Protein AF-A0A9P6ZX57-F1 (afdb_monomer_lite)

Radius of gyration: 29.14 Å; chains: 1; bounding box: 47×39×100 Å

pLDDT: mean 81.82, std 20.16, range [38.12, 98.75]

Secondary structure (DSSP, 8-state):
------------PPP----HHHHSPPHHHHHHHHHHHHHHTHHHHHHHHHHHHHHHHSSPPPHHHHHHHHHHHHHHHHHHHHHHHHHHHHHHHHHHHHHHHHHHHHHHHHHHHHHHTT--

Foldseek 3Di:
DDDDDPPPPPPPPDDPPDDPVLLADDPVVLVVLLVVLCVVCVVQLVVLVVVLVVVVVPDDDDPVRNVVSVVVSVVSVVVSVVVSVVSSVVVRVVSSVVSVVVVVVVVVVVVVVVVVVVPD

Organism: NCBI:txid48579

Structure (mmCIF, N/CA/C/O backbone):
data_AF-A0A9P6ZX57-F1
#
_entry.id   AF-A0A9P6ZX57-F1
#
loop_
_atom_site.group_PDB
_atom_site.id
_atom_site.type_symbol
_atom_site.label_atom_id
_atom_site.label_alt_id
_atom_site.label_comp_id
_atom_site.label_asym_id
_atom_site.label_entity_id
_atom_site.label_seq_id
_atom_site.pdbx_PDB_ins_code
_atom_site.Cartn_x
_atom_site.Cartn_y
_atom_site.Cartn_z
_atom_site.occupancy
_atom_site.B_iso_or_equiv
_atom_site.auth_seq_id
_atom_site.auth_comp_id
_atom_site.auth_asym_id
_atom_site.auth_atom_id
_atom_site.pdbx_PDB_model_num
ATOM 1 N N . MET A 1 1 ? 24.295 29.858 -71.752 1.00 39.84 1 MET A N 1
ATOM 2 C CA . MET A 1 1 ? 23.461 30.670 -70.838 1.00 39.84 1 MET A CA 1
ATOM 3 C C . MET A 1 1 ? 22.660 29.698 -69.993 1.00 39.84 1 MET A C 1
ATOM 5 O O . MET A 1 1 ? 22.222 28.700 -70.542 1.00 39.84 1 MET A O 1
ATOM 9 N N . ALA A 1 2 ? 22.651 29.916 -68.677 1.00 38.12 2 ALA A N 1
ATOM 10 C CA . ALA A 1 2 ? 22.391 28.911 -67.647 1.00 38.12 2 ALA A CA 1
ATOM 11 C C . ALA A 1 2 ? 20.978 28.309 -67.688 1.00 38.12 2 ALA A C 1
ATOM 13 O O . ALA A 1 2 ? 19.996 29.033 -67.838 1.00 38.12 2 ALA A O 1
ATOM 14 N N . ASP A 1 3 ? 20.934 26.988 -67.519 1.00 38.72 3 ASP A N 1
ATOM 15 C CA . ASP A 1 3 ? 19.730 26.180 -67.357 1.00 38.72 3 ASP A CA 1
ATOM 16 C C . ASP A 1 3 ? 19.203 26.294 -65.918 1.00 38.72 3 ASP A C 1
ATOM 18 O O . ASP A 1 3 ? 19.974 26.426 -64.960 1.00 38.72 3 ASP A O 1
ATOM 22 N N . PHE A 1 4 ? 17.880 26.295 -65.782 1.00 44.91 4 PHE A N 1
ATOM 23 C CA . PHE A 1 4 ? 17.158 26.543 -64.536 1.00 44.91 4 PHE A CA 1
ATOM 24 C C . PHE A 1 4 ? 17.424 25.411 -63.532 1.00 44.91 4 PHE A C 1
ATOM 26 O O . PHE A 1 4 ? 16.999 24.273 -63.723 1.00 44.91 4 PHE A O 1
ATOM 33 N N . SER A 1 5 ? 18.126 25.735 -62.444 1.00 44.59 5 SER A N 1
ATOM 34 C CA . SER A 1 5 ? 18.390 24.810 -61.343 1.00 44.59 5 SER A CA 1
ATOM 35 C C . SER A 1 5 ? 17.071 24.395 -60.686 1.00 44.59 5 SER A C 1
ATOM 37 O O . SER A 1 5 ? 16.429 25.174 -59.978 1.00 44.59 5 SER A O 1
ATOM 39 N N . SER A 1 6 ? 16.659 23.160 -60.961 1.00 46.62 6 SER A N 1
ATOM 40 C CA . SER A 1 6 ? 15.536 22.492 -60.318 1.00 46.62 6 SER A CA 1
ATOM 41 C C . SER A 1 6 ? 15.911 22.199 -58.866 1.00 46.62 6 SER A C 1
ATOM 43 O O . SER A 1 6 ? 16.522 21.174 -58.566 1.00 46.62 6 SER A O 1
ATOM 45 N N . PHE A 1 7 ? 15.547 23.097 -57.952 1.00 48.38 7 PHE A N 1
ATOM 46 C CA . PHE A 1 7 ? 15.549 22.798 -56.524 1.00 48.38 7 PHE A CA 1
ATOM 47 C C . PHE A 1 7 ? 14.474 21.742 -56.266 1.00 48.38 7 PHE A C 1
ATOM 49 O O . PHE A 1 7 ? 13.299 22.065 -56.105 1.00 48.38 7 PHE A O 1
ATOM 56 N N . GLN A 1 8 ? 14.865 20.465 -56.255 1.00 53.72 8 GLN A N 1
ATOM 57 C CA . GLN A 1 8 ? 14.026 19.446 -55.642 1.00 53.72 8 GLN A CA 1
ATOM 58 C C . GLN A 1 8 ? 13.885 19.806 -54.166 1.00 53.72 8 GLN A C 1
ATOM 60 O O . GLN A 1 8 ? 14.854 19.798 -53.407 1.00 53.72 8 GLN A O 1
ATOM 65 N N . SER A 1 9 ? 12.668 20.184 -53.787 1.00 43.56 9 SER A N 1
ATOM 66 C CA . SER A 1 9 ? 12.254 20.333 -52.405 1.00 43.56 9 SER A CA 1
ATOM 67 C C . SER A 1 9 ? 12.485 19.003 -51.696 1.00 43.56 9 SER A C 1
ATOM 69 O O . SER A 1 9 ? 11.722 18.054 -51.856 1.00 43.56 9 SER A O 1
ATOM 71 N N . ILE A 1 10 ? 13.561 18.933 -50.919 1.00 46.41 10 ILE A N 1
ATOM 72 C CA . ILE A 1 10 ? 13.697 17.959 -49.843 1.00 46.41 10 ILE A CA 1
ATOM 73 C C . ILE A 1 10 ? 12.611 18.328 -48.836 1.00 46.41 10 ILE A C 1
ATOM 75 O O . ILE A 1 10 ? 12.790 19.200 -47.988 1.00 46.41 10 ILE A O 1
ATOM 79 N N . THR A 1 11 ? 11.438 17.720 -48.988 1.00 41.41 11 THR A N 1
ATOM 80 C CA . THR A 1 11 ? 10.471 17.619 -47.903 1.00 41.41 11 THR A CA 1
ATOM 81 C C . THR A 1 11 ? 11.132 16.751 -46.844 1.00 41.41 11 THR A C 1
ATOM 83 O O . THR A 1 11 ? 11.031 15.528 -46.870 1.00 41.41 11 THR A O 1
ATOM 86 N N . THR A 1 12 ? 11.892 17.388 -45.956 1.00 44.25 12 THR A N 1
ATOM 87 C CA . THR A 1 12 ? 12.310 16.786 -44.698 1.00 44.25 12 THR A CA 1
ATOM 88 C C . THR A 1 12 ? 11.033 16.590 -43.896 1.00 44.25 12 THR A C 1
ATOM 90 O O . THR A 1 12 ? 10.533 17.522 -43.265 1.00 44.25 12 THR A O 1
ATOM 93 N N . GLU A 1 13 ? 10.449 15.401 -44.011 1.00 46.75 13 GLU A N 1
ATOM 94 C CA . GLU A 1 13 ? 9.380 14.963 -43.129 1.00 46.75 13 GLU A CA 1
ATOM 95 C C . GLU A 1 13 ? 9.922 15.082 -41.692 1.00 46.75 13 GLU A C 1
ATOM 97 O O . GLU A 1 13 ? 11.011 14.570 -41.408 1.00 46.75 13 GLU A O 1
ATOM 102 N N . PRO A 1 14 ? 9.271 15.859 -40.807 1.00 53.72 14 PRO A N 1
ATOM 103 C CA . PRO A 1 14 ? 9.761 16.038 -39.449 1.00 53.72 14 PRO A CA 1
ATOM 104 C C . PRO A 1 14 ? 9.845 14.666 -38.768 1.00 53.72 14 PRO A C 1
ATOM 106 O O . PRO A 1 14 ? 8.964 13.834 -39.001 1.00 53.72 14 PRO A O 1
ATOM 109 N N . PRO A 1 15 ? 10.874 14.408 -37.935 1.00 55.59 15 PRO A N 1
ATOM 110 C CA . PRO A 1 15 ? 10.989 13.138 -37.229 1.00 55.59 15 PRO A CA 1
ATOM 111 C C . PRO A 1 15 ? 9.675 12.883 -36.500 1.00 55.59 15 PRO A C 1
ATOM 113 O O . PRO A 1 15 ? 9.184 13.770 -35.795 1.00 55.59 15 PRO A O 1
ATOM 116 N N . ALA A 1 16 ? 9.086 11.709 -36.741 1.00 55.50 16 ALA A N 1
ATOM 117 C CA . ALA A 1 16 ? 7.787 11.329 -36.215 1.00 55.50 16 ALA A CA 1
ATOM 118 C C . ALA A 1 16 ? 7.722 11.685 -34.727 1.00 55.50 16 ALA A C 1
ATOM 120 O O . ALA A 1 16 ? 8.443 11.123 -33.899 1.00 55.50 16 ALA A O 1
ATOM 121 N N . ILE A 1 17 ? 6.890 12.673 -34.394 1.00 52.59 17 ILE A N 1
ATOM 122 C CA . ILE A 1 17 ? 6.589 13.014 -33.010 1.00 52.59 17 ILE A CA 1
ATOM 123 C C . ILE A 1 17 ? 5.979 11.742 -32.425 1.00 52.59 17 ILE A C 1
ATOM 125 O O . ILE A 1 17 ? 4.887 11.345 -32.830 1.00 52.59 17 ILE A O 1
ATOM 129 N N . GLN A 1 18 ? 6.737 11.071 -31.552 1.00 55.81 18 GLN A N 1
ATOM 130 C CA . GLN A 1 18 ? 6.359 9.797 -30.940 1.00 55.81 18 GLN A CA 1
ATOM 131 C C . GLN A 1 18 ? 4.928 9.895 -30.420 1.00 55.81 18 GLN A C 1
ATOM 133 O O . GLN A 1 18 ? 4.581 10.855 -29.718 1.00 55.81 18 GLN A O 1
ATOM 138 N N . SER A 1 19 ? 4.085 8.926 -30.776 1.00 57.00 19 SER A N 1
ATOM 139 C CA . SER A 1 19 ? 2.712 8.962 -30.306 1.00 57.00 19 SER A CA 1
ATOM 140 C C . SER A 1 19 ? 2.711 8.714 -28.790 1.00 57.00 19 SER A C 1
ATOM 142 O O . SER A 1 19 ? 3.510 7.919 -28.286 1.00 57.00 19 SER A O 1
ATOM 144 N N . PRO A 1 20 ? 1.815 9.351 -28.020 1.00 59.62 20 PRO A N 1
ATOM 145 C CA . PRO A 1 20 ? 1.703 9.097 -26.584 1.00 59.62 20 PRO A CA 1
ATOM 146 C C . PRO A 1 20 ? 1.447 7.615 -26.247 1.00 59.62 20 PRO A C 1
ATOM 148 O O . PRO A 1 20 ? 1.704 7.202 -25.117 1.00 59.62 20 PRO A O 1
ATOM 151 N N . ALA A 1 21 ? 0.988 6.811 -27.215 1.00 61.28 21 ALA A N 1
ATOM 152 C CA . ALA A 1 21 ? 0.771 5.378 -27.056 1.00 61.28 21 ALA A CA 1
ATOM 153 C C . ALA A 1 21 ? 2.074 4.566 -26.936 1.00 61.28 21 ALA A C 1
ATOM 155 O O . ALA A 1 21 ? 2.062 3.523 -26.290 1.00 61.28 21 ALA A O 1
ATOM 156 N N . ASP A 1 22 ? 3.200 5.047 -27.475 1.00 66.00 22 ASP A N 1
ATOM 157 C CA . ASP A 1 22 ? 4.480 4.319 -27.414 1.00 66.00 22 ASP A CA 1
ATOM 158 C C . ASP A 1 22 ? 5.173 4.469 -26.047 1.00 66.00 22 ASP A C 1
ATOM 160 O O . ASP A 1 22 ? 5.995 3.646 -25.640 1.00 66.00 22 ASP A O 1
ATOM 164 N N . VAL A 1 23 ? 4.810 5.514 -25.296 1.00 82.50 23 VAL A N 1
ATOM 165 C CA . VAL A 1 23 ? 5.411 5.856 -23.998 1.00 82.50 23 VAL A CA 1
ATOM 166 C C . VAL A 1 23 ? 4.553 5.393 -22.819 1.00 82.50 23 VAL A C 1
ATOM 168 O O . VAL A 1 23 ? 5.085 5.117 -21.741 1.00 82.50 23 VAL A O 1
ATOM 171 N N . GLU A 1 24 ? 3.235 5.316 -22.995 1.00 91.19 24 GLU A N 1
ATOM 172 C CA . GLU A 1 24 ? 2.313 4.909 -21.939 1.00 91.19 24 GLU A CA 1
ATOM 173 C C . GLU A 1 24 ? 2.264 3.380 -21.792 1.00 91.19 24 GLU A C 1
ATOM 175 O O . GLU A 1 24 ? 2.025 2.671 -22.770 1.00 91.19 24 GLU A O 1
ATOM 180 N N . PRO A 1 25 ? 2.432 2.834 -20.576 1.00 93.38 25 PRO A N 1
ATOM 181 C CA . PRO A 1 25 ? 2.220 1.411 -20.352 1.00 93.38 25 PRO A CA 1
ATOM 182 C C . PRO A 1 25 ? 0.751 1.041 -20.531 1.00 93.38 25 PRO A C 1
ATOM 184 O O . PRO A 1 25 ? -0.151 1.775 -20.105 1.00 93.38 25 PRO A O 1
ATOM 187 N N . ASP A 1 26 ? 0.510 -0.127 -21.120 1.00 94.62 26 ASP A N 1
ATOM 188 C CA . ASP A 1 26 ? -0.840 -0.642 -21.298 1.00 94.62 26 ASP A CA 1
ATOM 189 C C . ASP A 1 26 ? -1.529 -0.952 -19.954 1.00 94.62 26 ASP A C 1
ATOM 191 O O . ASP A 1 26 ? -0.925 -1.011 -18.875 1.00 94.62 26 ASP A O 1
ATOM 195 N N . GLU A 1 27 ? -2.843 -1.153 -20.018 1.00 96.00 27 GLU A N 1
ATOM 196 C CA . GLU A 1 27 ? -3.637 -1.466 -18.831 1.00 96.00 27 GLU A CA 1
ATOM 197 C C . GLU A 1 27 ? -3.263 -2.817 -18.212 1.00 96.00 27 GLU A C 1
ATOM 199 O O . GLU A 1 27 ? -3.403 -3.000 -17.003 1.00 96.00 27 GLU A O 1
ATOM 204 N N . GLN A 1 28 ? -2.731 -3.762 -18.993 1.00 97.62 28 GLN A N 1
ATOM 205 C CA . GLN A 1 28 ? -2.306 -5.054 -18.464 1.00 97.62 28 GLN A CA 1
ATOM 206 C C . GLN A 1 28 ? -1.088 -4.898 -17.543 1.00 97.62 28 GLN A C 1
ATOM 208 O O . GLN A 1 28 ? -1.057 -5.475 -16.455 1.00 97.62 28 GLN A O 1
ATOM 213 N N . TRP A 1 29 ? -0.108 -4.088 -17.943 1.00 97.50 29 TRP A N 1
ATOM 214 C CA . TRP A 1 29 ? 1.056 -3.724 -17.146 1.00 97.50 29 TRP A CA 1
ATOM 215 C C . TRP A 1 29 ? 0.632 -2.995 -15.873 1.00 97.50 29 TRP A C 1
ATOM 217 O O . TRP A 1 29 ? 1.044 -3.385 -14.781 1.00 97.50 29 TRP A O 1
ATOM 227 N N . LYS A 1 30 ? -0.265 -2.007 -15.988 1.00 98.31 30 LYS A N 1
ATOM 228 C CA . LYS A 1 30 ? -0.771 -1.259 -14.825 1.00 98.31 30 LYS A CA 1
ATOM 229 C C . LYS A 1 30 ? -1.505 -2.166 -13.843 1.00 98.31 30 LYS A C 1
ATOM 231 O O . LYS A 1 30 ? -1.358 -1.998 -12.636 1.00 98.31 30 LYS A O 1
ATOM 236 N N . ASN A 1 31 ? -2.286 -3.122 -14.339 1.00 98.50 31 ASN A N 1
ATOM 237 C CA . ASN A 1 31 ? -3.008 -4.060 -13.486 1.00 98.50 31 ASN A CA 1
ATOM 238 C C . ASN A 1 31 ? -2.063 -5.030 -12.773 1.00 98.50 31 ASN A C 1
ATOM 240 O O . ASN A 1 31 ? -2.229 -5.231 -11.574 1.00 98.50 31 ASN A O 1
ATOM 244 N N . ARG A 1 32 ? -1.036 -5.560 -13.452 1.00 98.62 32 ARG A N 1
ATOM 245 C CA . ARG A 1 32 ? 0.013 -6.359 -12.791 1.00 98.62 32 ARG A CA 1
ATOM 246 C C . ARG A 1 32 ? 0.712 -5.562 -11.688 1.00 98.62 32 ARG A C 1
ATOM 248 O O . ARG A 1 32 ? 0.780 -6.033 -10.561 1.00 98.62 32 ARG A O 1
ATOM 255 N N . LEU A 1 33 ? 1.105 -4.319 -11.979 1.00 98.56 33 LEU A N 1
ATOM 256 C CA . LEU A 1 33 ? 1.732 -3.435 -10.996 1.00 98.56 33 LEU A CA 1
ATOM 257 C C . LEU A 1 33 ? 0.845 -3.208 -9.760 1.00 98.56 33 LEU A C 1
ATOM 259 O O . LEU A 1 33 ? 1.346 -3.230 -8.639 1.00 98.56 33 LEU A O 1
ATOM 263 N N . LYS A 1 34 ? -0.468 -3.004 -9.940 1.00 98.62 34 LYS A N 1
ATOM 264 C CA . LYS A 1 34 ? -1.406 -2.875 -8.811 1.00 98.62 34 LYS A CA 1
ATOM 265 C C . LYS A 1 34 ? -1.416 -4.136 -7.948 1.00 98.62 34 LYS A C 1
ATOM 267 O O . LYS A 1 34 ? -1.291 -4.018 -6.735 1.00 98.62 34 LYS A O 1
ATOM 272 N N . VAL A 1 35 ? -1.508 -5.319 -8.561 1.00 98.56 35 VAL A N 1
ATOM 273 C CA . VAL A 1 35 ? -1.480 -6.598 -7.830 1.00 98.56 35 VAL A CA 1
ATOM 274 C C . VAL A 1 35 ? -0.171 -6.766 -7.057 1.00 98.56 35 VAL A C 1
ATOM 276 O O . VAL A 1 35 ? -0.196 -7.144 -5.888 1.00 98.56 35 VAL A O 1
ATOM 279 N N . ASP A 1 36 ? 0.966 -6.440 -7.670 1.00 98.69 36 ASP A N 1
ATOM 280 C CA . ASP A 1 36 ? 2.272 -6.544 -7.015 1.00 98.69 36 ASP A CA 1
ATOM 281 C C . ASP A 1 36 ? 2.375 -5.599 -5.807 1.00 98.69 36 ASP A C 1
ATOM 283 O O . ASP A 1 36 ? 2.804 -6.009 -4.728 1.00 98.69 36 ASP A O 1
ATOM 287 N N . ILE A 1 37 ? 1.918 -4.350 -5.950 1.00 98.56 37 ILE A N 1
ATOM 288 C CA . ILE A 1 37 ? 1.857 -3.374 -4.850 1.00 98.56 37 ILE A CA 1
ATOM 289 C C . ILE A 1 37 ? 0.936 -3.871 -3.728 1.00 98.56 37 ILE A C 1
ATOM 291 O O . ILE A 1 37 ? 1.309 -3.826 -2.556 1.00 98.56 37 ILE A O 1
ATOM 295 N N . GLU A 1 38 ? -0.251 -4.378 -4.063 1.00 98.06 38 GLU A N 1
ATOM 296 C CA . GLU A 1 38 ? -1.201 -4.912 -3.081 1.00 98.06 38 GLU A CA 1
ATOM 297 C C . GLU A 1 38 ? -0.630 -6.106 -2.309 1.00 98.06 38 GLU A C 1
ATOM 299 O O . GLU A 1 38 ? -0.824 -6.207 -1.096 1.00 98.06 38 GLU A O 1
ATOM 304 N N . ASN A 1 39 ? 0.097 -6.995 -2.988 1.00 98.50 39 ASN A N 1
ATOM 305 C CA . ASN A 1 39 ? 0.767 -8.125 -2.352 1.00 98.50 39 ASN A CA 1
ATOM 306 C C . ASN A 1 39 ? 1.882 -7.659 -1.410 1.00 98.50 39 ASN A C 1
ATOM 308 O O . ASN A 1 39 ? 1.965 -8.140 -0.280 1.00 98.50 39 ASN A O 1
ATOM 312 N N . ASN A 1 40 ? 2.684 -6.680 -1.831 1.00 98.06 40 ASN A N 1
ATOM 313 C CA . ASN A 1 40 ? 3.767 -6.125 -1.016 1.00 98.06 40 ASN A CA 1
ATOM 314 C C . ASN A 1 40 ? 3.260 -5.406 0.243 1.00 98.06 40 ASN A C 1
ATOM 316 O O . ASN A 1 40 ? 3.943 -5.397 1.265 1.00 98.06 40 ASN A O 1
ATOM 320 N N . LEU A 1 41 ? 2.062 -4.819 0.190 1.00 98.50 41 LEU A N 1
ATOM 321 C CA . LEU A 1 41 ? 1.448 -4.111 1.317 1.00 98.50 41 LEU A CA 1
ATOM 322 C C . LEU A 1 41 ? 0.521 -4.995 2.164 1.00 98.50 41 LEU A C 1
ATOM 324 O O . LEU A 1 41 ? -0.029 -4.525 3.164 1.00 98.50 41 LEU A O 1
ATOM 328 N N . ARG A 1 42 ? 0.348 -6.271 1.797 1.00 98.50 42 ARG A N 1
ATOM 329 C CA . ARG A 1 42 ? -0.578 -7.197 2.464 1.00 98.50 42 ARG A CA 1
ATOM 330 C C . ARG A 1 42 ? -0.306 -7.313 3.961 1.00 98.50 42 ARG A C 1
ATOM 332 O O . ARG A 1 42 ? -1.239 -7.191 4.749 1.00 98.50 42 ARG A O 1
ATOM 339 N N . SER A 1 43 ? 0.958 -7.481 4.346 1.00 98.38 43 SER A N 1
ATOM 340 C CA . SER A 1 43 ? 1.353 -7.628 5.751 1.00 98.38 43 SER A CA 1
ATOM 341 C C . SER A 1 43 ? 0.967 -6.414 6.596 1.00 98.38 43 SER A C 1
ATOM 343 O O . SER A 1 43 ? 0.467 -6.587 7.700 1.00 98.38 43 SER A O 1
ATOM 345 N N . MET A 1 44 ? 1.109 -5.195 6.065 1.00 98.44 44 MET A N 1
ATOM 346 C CA . MET A 1 44 ? 0.727 -3.967 6.773 1.00 98.44 44 MET A CA 1
ATOM 347 C C . MET A 1 44 ? -0.786 -3.883 6.994 1.00 98.44 44 MET A C 1
ATOM 349 O O . MET A 1 44 ? -1.246 -3.440 8.046 1.00 98.44 44 MET A O 1
ATOM 353 N N . VAL A 1 45 ? -1.575 -4.307 6.001 1.00 98.50 45 VAL A N 1
ATOM 354 C CA . VAL A 1 45 ? -3.039 -4.367 6.124 1.00 98.50 45 VAL A CA 1
ATOM 355 C C . VAL A 1 45 ? -3.445 -5.388 7.183 1.00 98.50 45 VAL A C 1
ATOM 357 O O . VAL A 1 45 ? -4.326 -5.112 8.001 1.00 98.50 45 VAL A O 1
ATOM 360 N N . ASP A 1 46 ? -2.812 -6.558 7.169 1.00 98.44 46 ASP A N 1
ATOM 361 C CA . ASP A 1 46 ? -3.107 -7.632 8.111 1.00 98.44 46 ASP A CA 1
ATOM 362 C C . ASP A 1 46 ? -2.691 -7.249 9.537 1.00 98.44 46 ASP A C 1
ATOM 364 O O . ASP A 1 46 ? -3.471 -7.444 10.466 1.00 98.44 46 ASP A O 1
ATOM 368 N N . GLU A 1 47 ? -1.541 -6.598 9.710 1.00 98.12 47 GLU A N 1
ATOM 369 C CA . GLU A 1 47 ? -1.081 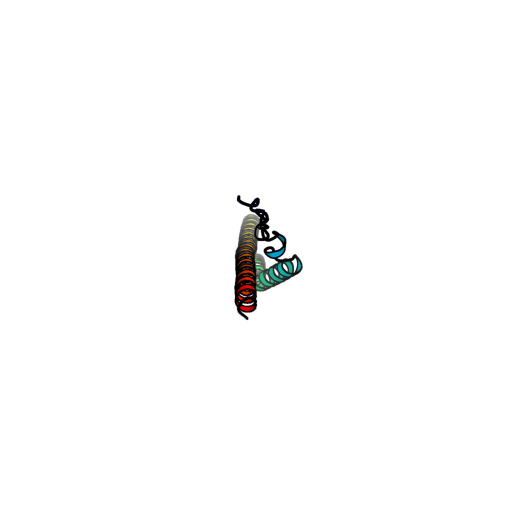-6.063 10.993 1.00 98.12 47 GLU A CA 1
ATOM 370 C C . GLU A 1 47 ? -2.035 -4.991 11.539 1.00 98.12 47 GLU A C 1
ATOM 372 O O . GLU A 1 47 ? -2.455 -5.065 12.694 1.00 98.12 47 GLU A O 1
ATOM 377 N N . ALA A 1 48 ? -2.461 -4.033 10.707 1.00 98.00 48 ALA A N 1
ATOM 378 C CA . ALA A 1 48 ? -3.417 -3.005 11.119 1.00 98.00 48 ALA A CA 1
ATOM 379 C C . ALA A 1 48 ? -4.746 -3.616 11.595 1.00 98.00 48 ALA A C 1
ATOM 381 O O . ALA A 1 48 ? -5.315 -3.182 12.599 1.00 98.00 48 ALA A O 1
ATOM 382 N N . ARG A 1 49 ? -5.234 -4.652 10.898 1.00 97.56 49 ARG A N 1
ATOM 383 C CA . ARG A 1 49 ? -6.430 -5.399 11.314 1.00 97.56 49 ARG A CA 1
ATOM 384 C C . ARG A 1 49 ? -6.186 -6.126 12.629 1.00 97.56 49 ARG A C 1
ATOM 386 O O . ARG A 1 49 ? -6.994 -5.997 13.546 1.00 97.56 49 ARG A O 1
ATOM 393 N N . GLN A 1 50 ? -5.093 -6.876 12.721 1.00 97.31 50 GLN A N 1
ATOM 394 C CA . GLN A 1 50 ? -4.761 -7.680 13.890 1.00 97.31 50 GLN A CA 1
ATOM 395 C C . GLN A 1 50 ? -4.641 -6.809 15.147 1.00 97.31 50 GLN A C 1
ATOM 397 O O . GLN A 1 50 ? -5.241 -7.136 16.168 1.00 97.31 50 GLN A O 1
ATOM 402 N N . ASN A 1 51 ? -3.990 -5.649 15.042 1.00 94.62 51 ASN A N 1
ATOM 403 C CA . ASN A 1 51 ? -3.855 -4.687 16.135 1.00 94.62 51 ASN A CA 1
ATOM 404 C C . ASN A 1 51 ? -5.212 -4.185 16.652 1.00 94.62 51 ASN A C 1
ATOM 406 O O . ASN A 1 51 ? -5.431 -4.131 17.868 1.00 94.62 51 ASN A O 1
ATOM 410 N N . LEU A 1 52 ? -6.153 -3.871 15.752 1.00 95.00 52 LEU A N 1
ATOM 411 C CA . LEU A 1 52 ? -7.514 -3.493 16.138 1.00 95.00 52 LEU A CA 1
ATOM 412 C C . LEU A 1 52 ? -8.223 -4.655 16.853 1.00 95.00 52 LEU A C 1
ATOM 414 O O . LEU A 1 52 ? -8.773 -4.473 17.941 1.00 95.00 52 LEU A O 1
ATOM 418 N N . TYR A 1 53 ? -8.183 -5.858 16.272 1.00 94.81 53 TYR A N 1
ATOM 419 C CA . TYR A 1 53 ? -8.839 -7.039 16.839 1.00 94.81 53 TYR A CA 1
ATOM 420 C C . TYR A 1 53 ? -8.295 -7.409 18.220 1.00 94.81 53 TYR A C 1
ATOM 422 O O . TYR A 1 53 ? -9.077 -7.664 19.139 1.00 94.81 53 TYR A O 1
ATOM 430 N N . ASP A 1 54 ? -6.976 -7.429 18.385 1.00 93.69 54 ASP A N 1
ATOM 431 C CA . ASP A 1 54 ? -6.337 -7.807 19.642 1.00 93.69 54 ASP A CA 1
ATOM 432 C C . ASP A 1 54 ? -6.613 -6.797 20.746 1.00 93.69 54 ASP A C 1
ATOM 434 O O . ASP A 1 54 ? -6.795 -7.183 21.901 1.00 93.69 54 ASP A O 1
ATOM 438 N N . THR A 1 55 ? -6.707 -5.513 20.407 1.00 89.31 55 THR A N 1
ATOM 439 C CA . THR A 1 55 ? -7.041 -4.474 21.385 1.00 89.31 55 THR A CA 1
ATOM 440 C C . THR A 1 55 ? -8.505 -4.566 21.811 1.00 89.31 55 THR A C 1
ATOM 442 O O . THR A 1 55 ? -8.803 -4.538 23.004 1.00 89.31 55 THR A O 1
ATOM 445 N N . LEU A 1 56 ? -9.425 -4.787 20.866 1.00 90.62 56 LEU A N 1
ATOM 446 C CA . LEU A 1 56 ? -10.852 -4.945 21.165 1.00 90.62 56 LEU A CA 1
ATOM 447 C C . LEU A 1 56 ? -11.171 -6.207 21.985 1.00 90.62 56 LEU A C 1
ATOM 449 O O . LEU A 1 56 ? -12.151 -6.212 22.734 1.00 90.62 56 LEU A O 1
ATOM 453 N N . LYS A 1 57 ? -10.357 -7.265 21.869 1.00 91.44 57 LYS A N 1
ATOM 454 C CA . LYS A 1 57 ? -10.521 -8.518 22.628 1.00 91.44 57 LYS A CA 1
ATOM 455 C C . LYS A 1 57 ? -10.106 -8.421 24.101 1.00 91.44 57 LYS A C 1
ATOM 457 O O . LYS A 1 57 ? -10.602 -9.205 24.906 1.00 91.44 57 LYS A O 1
ATOM 462 N N . LYS A 1 58 ? -9.233 -7.483 24.482 1.00 85.88 58 LYS A N 1
ATOM 463 C CA . LYS A 1 58 ? -8.672 -7.343 25.846 1.00 85.88 58 LYS A CA 1
ATOM 464 C C . LYS A 1 58 ? -9.633 -6.658 26.838 1.00 85.88 58 LYS A C 1
ATOM 466 O O . LYS A 1 58 ? -9.236 -5.746 27.544 1.00 85.88 58 LYS A O 1
ATOM 471 N N . ALA A 1 59 ? -10.903 -7.063 26.855 1.00 72.19 59 ALA A N 1
ATOM 472 C CA . ALA A 1 59 ? -12.020 -6.425 27.565 1.00 72.19 59 ALA A CA 1
ATOM 473 C C . ALA A 1 59 ? -11.734 -5.857 28.985 1.00 72.19 59 ALA A C 1
ATOM 475 O O . ALA A 1 59 ? -10.911 -6.416 29.709 1.00 72.19 59 ALA A O 1
ATOM 476 N N . PRO A 1 60 ? -12.514 -4.849 29.453 1.00 83.75 60 PRO A N 1
ATOM 477 C CA . PRO A 1 60 ? -13.560 -4.111 28.739 1.00 83.75 60 PRO A CA 1
ATOM 478 C C . PRO A 1 60 ? -13.058 -2.782 28.149 1.00 83.75 60 PRO A C 1
ATOM 480 O O . PRO A 1 60 ? -12.482 -1.948 28.840 1.00 83.75 60 PRO A O 1
ATOM 483 N N . VAL A 1 61 ? -13.358 -2.560 26.865 1.00 85.88 61 VAL A N 1
ATOM 484 C CA . VAL A 1 61 ? -13.082 -1.305 26.147 1.00 85.88 61 VAL A CA 1
ATOM 485 C C . VAL A 1 61 ? -14.323 -0.404 26.203 1.00 85.88 61 VAL A C 1
ATOM 487 O O . VAL A 1 61 ? -15.435 -0.861 25.922 1.00 85.88 61 VAL A O 1
ATOM 490 N N . SER A 1 62 ? -14.176 0.866 26.584 1.00 92.06 62 SER A N 1
ATOM 491 C CA . SER A 1 62 ? -15.295 1.822 26.610 1.00 92.06 62 SER A CA 1
ATOM 492 C C . SER A 1 62 ? -15.773 2.162 25.190 1.00 92.06 62 SER A C 1
ATOM 494 O O . SER A 1 62 ? -15.069 1.908 24.216 1.00 92.06 62 SER A O 1
ATOM 496 N N . ALA A 1 63 ? -16.971 2.736 25.041 1.00 91.75 63 ALA A N 1
ATOM 497 C CA . ALA A 1 63 ? -17.450 3.181 23.727 1.00 91.75 63 ALA A CA 1
ATOM 498 C C . ALA A 1 63 ? -16.513 4.230 23.096 1.00 91.75 63 ALA A C 1
ATOM 500 O O . ALA A 1 63 ? -16.168 4.106 21.926 1.00 91.75 63 ALA A O 1
ATOM 501 N N . VAL A 1 64 ? -16.035 5.183 23.905 1.00 93.94 64 VAL A N 1
ATOM 502 C CA . VAL A 1 64 ? -15.075 6.218 23.485 1.00 93.94 64 VAL A CA 1
ATOM 503 C C . VAL A 1 64 ? -13.761 5.597 23.008 1.00 93.94 64 VAL A C 1
ATOM 505 O O . VAL A 1 64 ? -13.239 5.975 21.966 1.00 93.94 64 VAL A O 1
ATOM 508 N N . GLU A 1 65 ? -13.239 4.598 23.724 1.00 92.75 65 GLU A N 1
ATOM 509 C CA . GLU A 1 65 ? -11.993 3.943 23.313 1.00 92.75 65 GLU A CA 1
ATOM 510 C C . GLU A 1 65 ? -12.183 3.103 22.041 1.00 92.75 65 GLU A C 1
ATOM 512 O O . GLU A 1 65 ? -11.297 3.066 21.194 1.00 92.75 65 GLU A O 1
ATOM 517 N N . ARG A 1 66 ? -13.351 2.478 21.836 1.00 93.62 66 ARG A N 1
ATOM 518 C CA . ARG A 1 66 ? -13.647 1.785 20.566 1.00 93.62 66 ARG A CA 1
ATOM 519 C C . ARG A 1 66 ? -13.667 2.741 19.378 1.00 93.62 66 ARG A C 1
ATOM 521 O O . ARG A 1 66 ? -13.184 2.373 18.309 1.00 93.62 66 ARG A O 1
ATOM 528 N N . GLU A 1 67 ? -14.241 3.926 19.555 1.00 95.38 67 GLU A N 1
ATOM 529 C CA . GLU A 1 67 ? -14.260 4.965 18.524 1.00 95.38 67 GLU A CA 1
ATOM 530 C C . GLU A 1 67 ? -12.833 5.407 18.193 1.00 95.38 67 GLU A C 1
ATOM 532 O O . GLU A 1 67 ? -12.422 5.296 17.039 1.00 95.38 67 GLU A O 1
ATOM 537 N N . ARG A 1 68 ? -12.032 5.733 19.216 1.00 95.88 68 ARG A N 1
ATOM 538 C CA . ARG A 1 68 ? -10.613 6.088 19.067 1.00 95.88 68 ARG A CA 1
ATOM 539 C C . ARG A 1 68 ? -9.818 5.021 18.305 1.00 95.88 68 ARG A C 1
ATOM 541 O O . ARG A 1 68 ? -9.131 5.334 17.339 1.00 95.88 68 ARG A O 1
ATOM 548 N N . LEU A 1 69 ? -9.953 3.748 18.685 1.00 95.38 69 LEU A N 1
ATOM 549 C CA . LEU A 1 69 ? -9.280 2.628 18.010 1.00 95.38 69 LEU A CA 1
ATOM 550 C C . LEU A 1 69 ? -9.731 2.465 16.551 1.00 95.38 69 LEU A C 1
ATOM 552 O O . LEU A 1 69 ? -8.939 2.093 15.684 1.00 95.38 69 LEU A O 1
ATOM 556 N N . THR A 1 70 ? -11.002 2.746 16.267 1.00 95.44 70 THR A N 1
ATOM 557 C CA . THR A 1 70 ? -11.535 2.707 14.901 1.00 95.44 70 THR A CA 1
ATOM 558 C C . THR A 1 70 ? -10.951 3.840 14.060 1.00 95.44 70 THR A C 1
ATOM 560 O O . THR A 1 70 ? -10.532 3.602 12.928 1.00 95.44 70 THR A O 1
ATOM 563 N N . GLU A 1 71 ? -10.866 5.054 14.603 1.00 97.69 71 GLU A N 1
ATOM 564 C CA . GLU A 1 71 ? -10.238 6.195 13.932 1.00 97.69 71 GLU A CA 1
ATOM 565 C C . GLU A 1 71 ? -8.754 5.938 13.639 1.00 97.69 71 GLU A C 1
ATOM 567 O O . GLU A 1 71 ? -8.297 6.177 12.519 1.00 97.69 71 GLU A O 1
ATOM 572 N N . GLU A 1 72 ? -8.013 5.374 14.597 1.00 97.19 72 GLU A N 1
ATOM 573 C CA . GLU A 1 72 ? -6.608 4.987 14.420 1.00 97.19 72 GLU A CA 1
ATOM 574 C C . GLU A 1 72 ? -6.430 3.934 13.321 1.00 97.19 72 GLU A C 1
ATOM 576 O O . GLU A 1 72 ? -5.539 4.052 12.468 1.00 97.19 72 GLU A O 1
ATOM 581 N N . TYR A 1 73 ? -7.303 2.924 13.291 1.00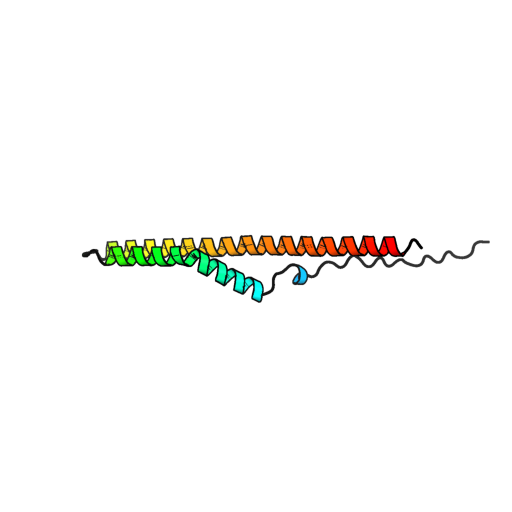 98.12 73 TYR A N 1
ATOM 582 C CA . TYR A 1 73 ? -7.313 1.924 12.228 1.00 98.12 73 TYR A CA 1
ATOM 583 C C . TYR A 1 73 ? -7.572 2.567 10.859 1.00 98.12 73 TYR A C 1
ATOM 585 O O . TYR A 1 73 ? -6.836 2.316 9.902 1.00 98.12 73 TYR A O 1
ATOM 593 N N . LEU A 1 74 ? -8.576 3.442 10.756 1.00 98.38 74 LEU A N 1
ATOM 594 C CA . LEU A 1 74 ? -8.911 4.132 9.508 1.00 98.38 74 LEU A CA 1
ATOM 595 C C . LEU A 1 74 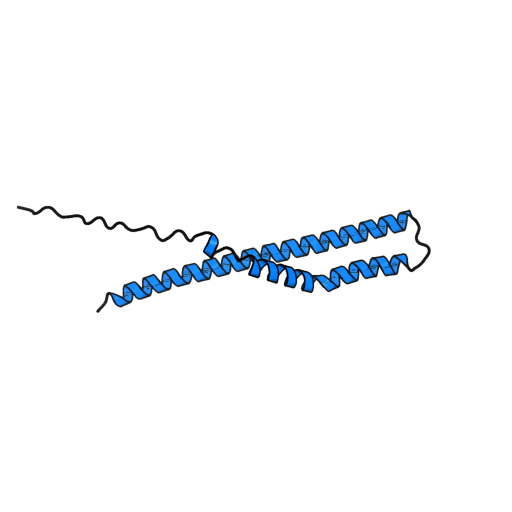? -7.781 5.053 9.032 1.00 98.38 74 LEU A C 1
ATOM 597 O O . LEU A 1 74 ? -7.470 5.073 7.837 1.00 98.38 74 LEU A O 1
ATOM 601 N N . ALA A 1 75 ? -7.129 5.774 9.946 1.00 98.50 75 ALA A N 1
ATOM 602 C CA . ALA A 1 75 ? -5.957 6.590 9.644 1.00 98.50 75 ALA A CA 1
ATOM 603 C C . ALA A 1 75 ? -4.795 5.730 9.118 1.00 98.50 75 ALA A C 1
ATOM 605 O O . ALA A 1 75 ? -4.177 6.068 8.107 1.00 98.50 75 ALA A O 1
ATOM 606 N N . THR A 1 76 ? -4.552 4.575 9.739 1.00 98.44 76 THR A N 1
ATOM 607 C CA . THR A 1 76 ? -3.530 3.617 9.293 1.00 98.44 76 THR A CA 1
ATOM 608 C C . THR A 1 76 ? -3.836 3.080 7.894 1.00 98.44 76 THR A C 1
ATOM 610 O O . THR A 1 76 ? -2.980 3.120 7.011 1.00 98.44 76 THR A O 1
ATOM 613 N N . MET A 1 77 ? -5.079 2.664 7.635 1.00 98.62 77 MET A N 1
ATOM 614 C CA . MET A 1 77 ? -5.507 2.198 6.311 1.00 98.62 77 MET A CA 1
ATOM 615 C C . MET A 1 77 ? -5.384 3.286 5.238 1.00 98.62 77 MET A C 1
ATO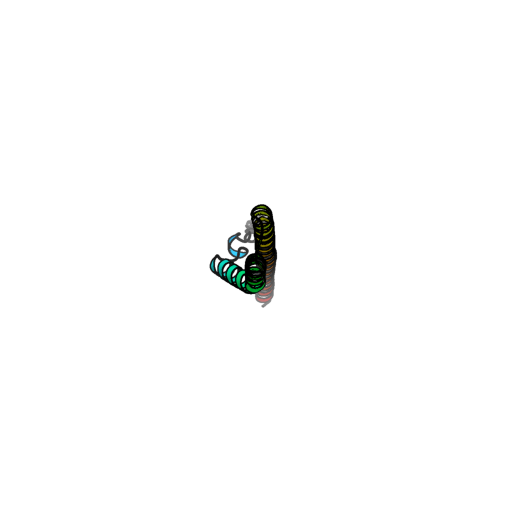M 617 O O . MET A 1 77 ? -4.996 2.998 4.104 1.00 98.62 77 MET A O 1
ATOM 621 N N . LYS A 1 78 ? -5.672 4.547 5.585 1.00 98.62 78 LYS A N 1
ATOM 622 C CA . LYS A 1 78 ? -5.449 5.693 4.694 1.00 98.62 78 LYS A CA 1
ATOM 623 C C . LYS A 1 78 ? -3.966 5.855 4.358 1.00 98.62 78 LYS A C 1
ATOM 625 O O . LYS A 1 78 ? -3.635 6.051 3.192 1.00 98.62 78 LYS A O 1
ATOM 630 N N . ASN A 1 79 ? -3.078 5.726 5.341 1.00 98.56 79 ASN A N 1
ATOM 631 C CA . ASN A 1 79 ? -1.635 5.810 5.110 1.00 98.56 79 ASN A CA 1
ATOM 632 C C . ASN A 1 79 ? -1.132 4.685 4.194 1.00 98.56 79 ASN A C 1
ATOM 634 O O . ASN A 1 79 ? -0.363 4.954 3.274 1.00 98.56 79 ASN A O 1
ATOM 638 N N . ILE A 1 80 ? -1.616 3.453 4.384 1.00 98.62 80 ILE A N 1
ATOM 639 C CA . ILE A 1 80 ? -1.285 2.319 3.507 1.00 98.62 80 ILE A CA 1
ATOM 640 C C . ILE A 1 80 ? -1.757 2.585 2.069 1.00 98.62 80 ILE A C 1
ATOM 642 O O . ILE A 1 80 ? -1.008 2.348 1.123 1.00 98.62 80 ILE A O 1
ATOM 646 N N . ARG A 1 81 ? -2.967 3.134 1.885 1.00 98.56 81 ARG A N 1
ATOM 647 C CA . ARG A 1 81 ? -3.461 3.528 0.555 1.00 98.56 81 ARG A CA 1
ATOM 648 C C . ARG A 1 81 ? -2.562 4.580 -0.096 1.00 98.56 81 ARG A C 1
ATOM 650 O O . ARG A 1 81 ? -2.176 4.404 -1.246 1.00 98.56 81 ARG A O 1
ATOM 657 N N . ASN A 1 82 ? -2.197 5.632 0.635 1.00 98.62 82 ASN A N 1
ATOM 658 C CA . ASN A 1 82 ? -1.313 6.677 0.112 1.00 98.62 82 ASN A CA 1
ATOM 659 C C . ASN A 1 82 ? 0.050 6.104 -0.309 1.00 98.62 82 ASN A C 1
ATOM 661 O O . ASN A 1 82 ? 0.609 6.511 -1.325 1.00 98.62 82 ASN A O 1
ATOM 665 N N . LEU A 1 83 ? 0.579 5.136 0.448 1.00 98.62 83 LEU A N 1
ATOM 666 C CA . LEU A 1 83 ? 1.815 4.442 0.093 1.00 98.62 83 LEU A CA 1
ATOM 667 C C . LEU A 1 83 ? 1.666 3.646 -1.212 1.00 98.62 83 LEU A C 1
ATOM 669 O O . LEU A 1 83 ? 2.549 3.716 -2.065 1.00 98.62 83 LEU A O 1
ATOM 673 N N . ALA A 1 84 ? 0.548 2.939 -1.397 1.00 98.62 84 ALA A N 1
ATOM 674 C CA . ALA A 1 84 ? 0.253 2.220 -2.637 1.00 98.62 84 ALA A CA 1
ATOM 675 C C . ALA A 1 84 ? 0.184 3.166 -3.849 1.00 98.62 84 ALA A C 1
ATOM 677 O O . ALA A 1 84 ? 0.783 2.898 -4.891 1.00 98.62 84 ALA A O 1
ATOM 678 N N . GLU A 1 85 ? -0.514 4.296 -3.701 1.00 98.69 85 GLU A N 1
ATOM 679 C CA . GLU A 1 85 ? -0.626 5.328 -4.737 1.00 98.69 85 GLU A CA 1
ATOM 680 C C . GLU A 1 85 ? 0.744 5.905 -5.110 1.00 98.69 85 GLU A C 1
ATOM 682 O O . GLU A 1 85 ? 1.054 6.069 -6.295 1.00 98.69 85 GLU A O 1
ATOM 687 N N . GLU A 1 86 ? 1.597 6.160 -4.115 1.00 98.69 86 GLU A N 1
ATOM 688 C CA . GLU A 1 86 ? 2.944 6.666 -4.353 1.00 98.69 86 GLU A CA 1
ATOM 689 C C . GLU A 1 86 ? 3.823 5.644 -5.079 1.00 98.69 86 GLU A C 1
ATOM 691 O O . GLU A 1 86 ? 4.468 5.987 -6.073 1.00 98.69 86 GLU A O 1
ATOM 696 N N . GLN A 1 87 ? 3.806 4.380 -4.643 1.00 98.75 87 GLN A N 1
ATOM 697 C CA . GLN A 1 87 ? 4.539 3.299 -5.309 1.00 98.75 87 GLN A CA 1
ATOM 698 C C . GLN A 1 87 ? 4.101 3.145 -6.768 1.00 98.75 87 GLN A C 1
ATOM 700 O O . GLN A 1 87 ? 4.949 3.057 -7.661 1.00 98.75 87 GLN A O 1
ATOM 705 N N . PHE A 1 88 ? 2.792 3.200 -7.030 1.00 98.69 88 PHE A N 1
ATOM 706 C CA . PHE A 1 88 ? 2.252 3.138 -8.384 1.00 98.69 88 PHE A CA 1
ATOM 707 C C . PHE A 1 88 ? 2.743 4.313 -9.235 1.00 98.69 88 PHE A C 1
ATOM 709 O O . PHE A 1 88 ? 3.235 4.121 -10.348 1.00 98.69 88 PHE A O 1
ATOM 716 N N . ARG A 1 89 ? 2.665 5.540 -8.707 1.00 98.62 89 ARG A N 1
ATOM 717 C CA . ARG A 1 89 ? 3.093 6.758 -9.407 1.00 98.62 89 ARG A CA 1
ATOM 718 C C . ARG A 1 89 ? 4.585 6.744 -9.740 1.00 98.62 89 ARG A C 1
ATOM 720 O O . ARG A 1 89 ? 4.966 7.161 -10.837 1.00 98.62 89 ARG A O 1
ATOM 727 N N . ILE A 1 90 ? 5.421 6.286 -8.809 1.00 98.44 90 ILE A N 1
ATOM 728 C CA . ILE A 1 90 ? 6.870 6.160 -9.003 1.00 98.44 90 ILE A CA 1
ATOM 729 C C . ILE A 1 90 ? 7.168 5.126 -10.090 1.00 98.44 90 ILE A C 1
ATOM 731 O O . ILE A 1 90 ? 7.880 5.441 -11.046 1.00 98.44 90 ILE A O 1
ATOM 735 N N . ALA A 1 91 ? 6.597 3.924 -9.983 1.00 98.25 91 ALA A N 1
ATOM 736 C CA . ALA A 1 91 ? 6.822 2.850 -10.945 1.00 98.25 91 ALA A CA 1
ATOM 737 C C . ALA A 1 91 ? 6.335 3.230 -12.352 1.00 98.25 91 ALA A C 1
ATOM 739 O O . ALA A 1 91 ? 7.062 3.050 -13.326 1.00 98.25 91 ALA A O 1
ATOM 740 N N . LEU A 1 92 ? 5.160 3.857 -12.464 1.00 97.75 92 LEU A N 1
ATOM 741 C CA . LEU A 1 92 ? 4.630 4.341 -13.739 1.00 97.75 92 LEU A CA 1
ATOM 742 C C . LEU A 1 92 ? 5.541 5.396 -14.383 1.00 97.75 92 LEU A C 1
ATOM 744 O O . LEU A 1 92 ? 5.773 5.375 -15.590 1.00 97.75 92 LEU A O 1
ATOM 748 N N . ARG A 1 93 ? 6.087 6.326 -13.589 1.00 96.88 93 ARG A N 1
ATOM 749 C CA . ARG A 1 93 ? 7.035 7.331 -14.093 1.00 96.88 93 ARG A CA 1
ATOM 750 C C . ARG A 1 93 ? 8.323 6.683 -14.594 1.00 96.88 93 ARG A C 1
ATOM 752 O O . ARG A 1 93 ? 8.844 7.110 -15.623 1.00 96.88 93 ARG A O 1
ATOM 759 N N . ARG A 1 94 ? 8.822 5.684 -13.865 1.00 96.75 94 ARG A N 1
ATOM 760 C CA . ARG A 1 94 ? 10.021 4.931 -14.231 1.00 96.75 94 ARG A CA 1
ATOM 761 C C . ARG A 1 94 ? 9.829 4.193 -15.555 1.00 96.75 94 ARG A C 1
ATOM 763 O O . ARG A 1 94 ? 10.617 4.410 -16.465 1.00 96.75 94 ARG A O 1
ATOM 770 N N . GLU A 1 95 ? 8.750 3.432 -15.698 1.00 96.62 95 GLU A N 1
ATOM 771 C CA . GLU A 1 95 ? 8.445 2.692 -16.930 1.00 96.62 95 GLU A CA 1
ATOM 772 C C . GLU A 1 95 ? 8.313 3.629 -18.141 1.00 96.62 95 GLU A C 1
ATOM 774 O O . GLU A 1 95 ? 8.900 3.381 -19.190 1.00 96.62 95 GLU A O 1
ATOM 779 N N . ARG A 1 96 ? 7.619 4.769 -17.995 1.00 94.00 96 ARG A N 1
ATOM 780 C CA . ARG A 1 96 ? 7.545 5.786 -19.062 1.00 94.00 96 ARG A CA 1
ATOM 781 C C . ARG A 1 96 ? 8.928 6.293 -19.471 1.00 94.00 96 ARG A C 1
ATOM 783 O O . ARG A 1 96 ? 9.172 6.549 -20.647 1.00 94.00 96 ARG A O 1
ATOM 790 N N . GLN A 1 97 ? 9.830 6.481 -18.508 1.00 92.00 97 GLN A N 1
ATOM 791 C CA . GLN A 1 97 ? 11.193 6.917 -18.797 1.00 92.00 97 GLN A CA 1
ATOM 792 C C . GLN A 1 97 ? 11.994 5.830 -19.522 1.00 92.00 97 GLN A C 1
ATOM 794 O O . GLN A 1 97 ? 12.715 6.151 -20.465 1.00 92.00 97 GLN A O 1
ATOM 799 N N . GLU A 1 98 ? 11.845 4.572 -19.114 1.00 91.31 98 GLU A N 1
ATOM 800 C CA . GLU A 1 98 ? 12.494 3.424 -19.751 1.00 91.31 98 GLU A CA 1
ATOM 801 C C . GLU A 1 98 ? 12.011 3.256 -21.203 1.00 91.31 98 GLU A C 1
ATOM 803 O O . GLU A 1 98 ? 12.837 3.156 -22.110 1.00 91.31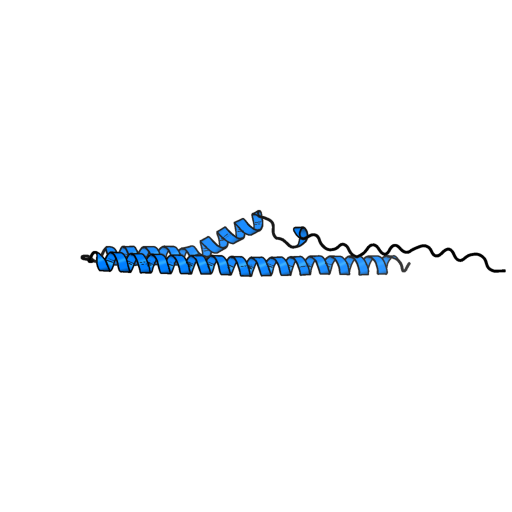 98 GLU A O 1
ATOM 808 N N . ARG A 1 99 ? 10.700 3.372 -21.460 1.00 91.25 99 ARG A N 1
ATOM 809 C CA . ARG A 1 99 ? 10.125 3.337 -22.819 1.00 91.25 99 ARG A CA 1
ATOM 810 C C . ARG A 1 99 ? 10.600 4.485 -23.702 1.00 91.25 99 ARG A C 1
ATOM 812 O O . ARG A 1 99 ? 10.989 4.250 -24.843 1.00 91.25 99 ARG A O 1
ATOM 819 N N . ARG A 1 100 ? 10.650 5.715 -23.169 1.00 87.38 100 ARG A N 1
ATOM 820 C CA . ARG A 1 100 ? 11.230 6.863 -23.894 1.00 87.38 100 ARG A CA 1
ATOM 821 C C . ARG A 1 100 ? 12.692 6.631 -24.263 1.00 87.38 100 ARG A C 1
ATOM 823 O O . ARG A 1 100 ? 13.093 6.964 -25.373 1.00 87.38 100 ARG A O 1
ATOM 830 N N . GLY A 1 101 ? 13.481 6.080 -23.340 1.00 83.81 101 GLY A N 1
ATOM 831 C CA . GLY A 1 101 ? 14.888 5.761 -23.584 1.00 83.81 101 GLY A CA 1
ATOM 832 C C . GLY A 1 101 ? 15.063 4.705 -24.676 1.00 83.81 101 GLY A C 1
ATOM 833 O O . GLY A 1 101 ? 15.854 4.905 -25.594 1.00 83.81 101 GLY A O 1
ATOM 834 N N . ALA A 1 102 ? 14.289 3.620 -24.613 1.00 82.00 102 ALA A N 1
ATOM 835 C CA . ALA A 1 102 ? 14.326 2.547 -25.605 1.00 82.00 102 ALA A CA 1
ATOM 836 C C . ALA A 1 102 ? 13.918 3.031 -27.007 1.00 82.00 102 ALA A C 1
ATOM 838 O O .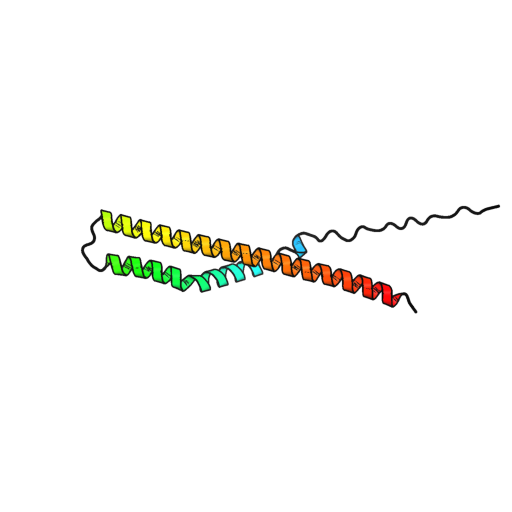 ALA A 1 102 ? 14.607 2.737 -27.984 1.00 82.00 102 ALA A O 1
ATOM 839 N N . ALA A 1 103 ? 12.849 3.827 -27.101 1.00 77.38 103 ALA A N 1
ATOM 840 C CA . ALA A 1 103 ? 12.400 4.399 -28.366 1.00 77.38 103 ALA A CA 1
ATOM 841 C C . ALA A 1 103 ? 13.450 5.347 -28.973 1.00 77.38 103 ALA A C 1
ATOM 843 O O . ALA A 1 103 ? 13.728 5.281 -30.168 1.00 77.38 103 ALA A O 1
ATOM 844 N N . ALA A 1 104 ? 14.083 6.197 -28.156 1.00 74.25 104 ALA A N 1
ATOM 845 C CA . ALA A 1 104 ? 15.144 7.089 -28.625 1.00 74.25 104 ALA A CA 1
ATOM 846 C C . ALA A 1 104 ? 16.377 6.320 -29.138 1.00 74.25 104 ALA A C 1
ATOM 848 O O . ALA A 1 104 ? 16.957 6.708 -30.149 1.00 74.25 104 ALA A O 1
ATOM 849 N N . GLY A 1 105 ? 16.752 5.215 -28.483 1.00 69.31 105 GLY A N 1
ATOM 850 C CA . GLY A 1 105 ? 17.845 4.346 -28.933 1.00 69.31 105 GLY A CA 1
ATOM 851 C C . GLY A 1 105 ? 17.580 3.701 -30.297 1.00 69.31 105 GLY A C 1
ATOM 852 O O . GLY A 1 105 ? 18.458 3.703 -31.153 1.00 69.31 105 GLY A O 1
ATOM 853 N N . GLN A 1 106 ? 16.352 3.229 -30.542 1.00 63.09 106 GLN A N 1
ATOM 854 C CA . GLN A 1 106 ? 15.972 2.636 -31.832 1.00 63.09 106 GLN A CA 1
ATOM 855 C C . GLN A 1 106 ? 16.044 3.625 -33.002 1.00 63.09 106 GLN A C 1
ATOM 857 O O . GLN A 1 106 ? 16.399 3.221 -34.107 1.00 63.09 106 GLN A O 1
ATOM 862 N N . VAL A 1 107 ? 15.712 4.901 -32.777 1.00 62.28 107 VAL A N 1
ATOM 863 C CA . VAL A 1 107 ? 15.823 5.943 -33.814 1.00 62.28 107 VAL A CA 1
ATOM 864 C C . VAL A 1 107 ? 17.290 6.174 -34.188 1.00 62.28 107 VAL A C 1
ATOM 866 O O . VAL A 1 107 ? 17.626 6.198 -35.369 1.00 62.28 107 VAL A O 1
ATOM 869 N N . LEU A 1 108 ? 18.178 6.262 -33.192 1.00 61.09 108 LEU A N 1
ATOM 870 C CA . LEU A 1 108 ? 19.613 6.460 -33.423 1.00 61.09 108 LEU A CA 1
ATOM 871 C C . LEU A 1 108 ? 20.252 5.286 -34.186 1.00 61.09 108 LEU A C 1
ATOM 873 O O . LEU A 1 108 ? 21.049 5.511 -35.096 1.00 61.09 108 LEU A O 1
ATOM 877 N N . ASP A 1 109 ? 19.880 4.044 -33.863 1.00 61.97 109 ASP A N 1
ATOM 878 C CA . ASP A 1 109 ? 20.399 2.856 -34.555 1.00 61.97 109 ASP A CA 1
ATOM 879 C C . ASP A 1 109 ? 19.952 2.790 -36.029 1.00 61.97 109 ASP A C 1
ATOM 881 O O . ASP A 1 109 ? 20.733 2.388 -36.898 1.00 61.97 109 ASP A O 1
ATOM 885 N N . GLN A 1 110 ? 18.722 3.218 -36.342 1.00 61.78 110 GLN A N 1
ATOM 886 C CA . GLN A 1 110 ? 18.224 3.281 -37.724 1.00 61.78 110 GLN A CA 1
ATOM 887 C C . GLN A 1 110 ? 18.954 4.346 -38.553 1.00 61.78 110 GLN A C 1
ATOM 889 O O . GLN A 1 110 ? 19.339 4.071 -39.693 1.00 61.78 110 GLN A O 1
ATOM 894 N N . ASP A 1 111 ? 19.216 5.519 -37.972 1.00 60.00 111 ASP A N 1
ATOM 895 C CA . ASP A 1 111 ? 19.947 6.602 -38.640 1.00 60.00 111 ASP A CA 1
ATOM 896 C C . ASP A 1 111 ? 21.405 6.210 -38.943 1.00 60.00 111 ASP A C 1
ATOM 898 O O . ASP A 1 111 ? 21.919 6.455 -40.043 1.00 60.00 111 ASP A O 1
ATOM 902 N N . LEU A 1 112 ? 22.076 5.534 -38.004 1.00 61.53 112 LEU A N 1
ATOM 903 C CA . LEU A 1 112 ? 23.442 5.037 -38.201 1.00 61.53 112 LEU A CA 1
ATOM 904 C C . LEU A 1 112 ? 23.497 3.910 -39.242 1.00 61.53 112 LEU A C 1
ATOM 906 O O . LEU A 1 112 ? 24.386 3.903 -40.097 1.00 61.53 112 LEU A O 1
ATOM 910 N N . SER A 1 113 ? 22.523 2.995 -39.229 1.00 61.09 113 SER A N 1
ATOM 911 C CA . SER A 1 113 ? 22.424 1.912 -40.214 1.00 61.09 113 SER A CA 1
ATOM 912 C C . SER A 1 113 ? 22.174 2.441 -41.633 1.00 61.09 113 SER A C 1
ATOM 914 O O . SER A 1 113 ? 22.847 2.029 -42.580 1.00 61.09 113 SER A O 1
ATOM 916 N N . GLY A 1 114 ? 21.277 3.420 -41.786 1.00 61.06 114 GLY A N 1
ATOM 917 C CA . GLY A 1 114 ? 20.987 4.055 -43.075 1.00 61.06 114 GLY A CA 1
ATOM 918 C C . GLY A 1 114 ? 22.161 4.858 -43.643 1.00 61.06 114 GLY A C 1
ATOM 919 O O . GLY A 1 114 ? 22.335 4.919 -44.863 1.00 61.06 114 GLY A O 1
ATOM 920 N N . THR A 1 115 ? 22.996 5.430 -42.772 1.00 62.41 115 THR A N 1
ATOM 921 C CA . THR A 1 115 ? 24.213 6.150 -43.174 1.00 62.41 115 THR A CA 1
ATOM 922 C C . THR A 1 115 ? 25.303 5.180 -43.640 1.00 62.41 115 THR A C 1
ATOM 924 O O . THR A 1 115 ? 25.899 5.394 -44.693 1.00 62.41 115 THR A O 1
ATOM 927 N N . MET A 1 116 ? 25.506 4.062 -42.934 1.00 60.50 116 MET A N 1
ATOM 928 C CA . MET A 1 116 ? 26.513 3.054 -43.301 1.00 60.50 116 MET A CA 1
ATOM 929 C C . MET A 1 116 ? 26.150 2.232 -44.551 1.00 60.50 116 MET A C 1
ATOM 931 O O . MET A 1 116 ? 27.040 1.712 -45.221 1.00 60.50 116 MET A O 1
ATOM 935 N N . MET A 1 117 ? 24.866 2.114 -44.910 1.00 58.88 117 MET A N 1
ATOM 936 C CA . MET A 1 117 ? 24.445 1.408 -46.132 1.00 58.88 117 MET A CA 1
ATOM 937 C C . MET A 1 117 ? 24.606 2.227 -47.424 1.00 58.88 117 MET A C 1
ATOM 939 O O . MET A 1 117 ? 24.522 1.652 -48.508 1.00 58.88 117 MET A O 1
ATOM 943 N N . LYS A 1 118 ? 24.847 3.542 -47.341 1.00 58.00 118 LYS A N 1
ATOM 944 C CA . LYS A 1 118 ? 25.028 4.423 -48.512 1.00 58.00 118 LYS A CA 1
ATOM 945 C C . LYS A 1 118 ? 26.480 4.559 -48.984 1.00 58.00 118 LYS A C 1
ATOM 947 O O . LYS A 1 118 ? 26.715 5.217 -49.990 1.00 58.00 118 LYS A O 1
ATOM 952 N N . GLU A 1 119 ? 27.438 3.941 -48.295 1.00 50.12 119 GLU A N 1
ATOM 953 C CA . GLU A 1 119 ? 28.876 4.099 -48.559 1.00 50.12 119 GLU A CA 1
ATOM 954 C C . GLU A 1 119 ? 29.499 2.890 -49.295 1.00 50.12 119 GLU A C 1
ATOM 956 O O . GLU A 1 119 ? 30.578 2.413 -48.940 1.00 50.12 119 GLU A O 1
ATOM 961 N N . ARG A 1 120 ? 28.819 2.358 -50.321 1.00 41.25 120 ARG A N 1
ATOM 962 C CA . ARG A 1 120 ? 29.360 1.311 -51.208 1.00 41.25 120 ARG A CA 1
ATOM 963 C C . ARG A 1 120 ? 29.174 1.631 -52.680 1.00 41.25 120 ARG A C 1
ATOM 965 O O . ARG A 1 120 ? 28.079 2.115 -53.037 1.00 41.25 120 ARG A O 1
#

Sequence (120 aa):
MADFSSFQSITTEPPAIQSPADVEPDEQWKNRLKVDIENNLRSMVDEARQNLYDTLKKAPVSAVERERLTEEYLATMKNIRNLAEEQFRIALRRERQERRGAAAGQVLDQDLSGTMMKER